Protein AF-A0A498Q688-F1 (afdb_monomer)

Foldseek 3Di:
DCVPLQWDDKDKDWDFDDDPDTPDIDIDMDIHHPDPVSVVVVVVVVVVVVQVQAQDWDWDQDPVRDIDIDGHHHDDDDD

Secondary structure (DSSP, 8-state):
--TTS---EEEEEEEE-SSS--S-EEEEEEEE-SSHHHHHHHHHHHHHHHHTTTT-EEEEE-TTS-EEEEE-----S--

Solvent-accessible surface area (backbone atoms only — not comparable to full-atom values): 5128 Å² total; per-residue (Å²): 131,66,80,92,62,65,60,77,48,76,51,72,52,76,51,64,60,88,69,97,65,63,94,51,77,45,78,51,72,53,73,42,45,91,42,71,68,53,47,50,50,51,48,50,54,49,50,58,54,48,59,77,46,37,68,35,74,46,80,46,71,47,97,86,69,54,71,47,80,48,74,40,60,75,82,79,90,80,128

Radius of gyration: 15.71 Å; Cα contacts (8 Å, |Δi|>4): 87; chains: 1; bounding box: 36×25×34 Å

Organism: NCBI:txid2341083

pLDDT: mean 94.03, std 5.16, range [74.62, 98.06]

InterPro domains:
  IPR026954 PknH-like extracellular domain [PF14032] (2-74)
  IPR038232 PknH-like extracellular domain superfamily [G3DSA:3.40.1000.70] (1-79)

Mean predicted aligned error: 4.0 Å

Nearest PDB structures (foldseek):
  4esq-assembly1_A  TM=9.763E-01  e=4.640E-06  Mycobacterium tuberculosis H37Rv
  7cu8-assembly1_B  TM=8.566E-01  e=6.196E-02  Mycobacterium tuberculosis H37Rv
  7o4x-assembly1_A  TM=4.146E-01  e=5.936E+00  Lentilactobacillus hilgardii ATCC 27305
  7old-assembly1_SV  TM=3.250E-01  e=9.193E+00  Thermochaetoides thermophila DSM 1495

Structure (mmCIF, N/CA/C/O backbone):
data_AF-A0A498Q688-F1
#
_entry.id   AF-A0A498Q688-F1
#
loop_
_atom_site.group_PDB
_atom_site.id
_atom_site.type_symbol
_atom_site.label_atom_id
_atom_site.label_alt_id
_atom_site.label_comp_id
_atom_site.label_asym_id
_atom_site.label_entity_id
_atom_site.label_seq_id
_atom_site.pdbx_PDB_ins_code
_atom_site.Cartn_x
_atom_site.Cartn_y
_atom_site.Cartn_z
_atom_site.occupancy
_atom_site.B_iso_or_equiv
_atom_site.auth_seq_id
_atom_site.auth_comp_id
_atom_site.auth_asym_id
_atom_site.auth_atom_id
_atom_site.pdbx_PDB_model_num
ATOM 1 N N . MET A 1 1 ? -0.646 6.759 2.788 1.00 74.81 1 MET A N 1
ATOM 2 C CA . MET A 1 1 ? -1.676 5.694 2.828 1.00 74.81 1 MET A CA 1
ATOM 3 C C . MET A 1 1 ? -2.150 5.409 4.250 1.00 74.81 1 MET A C 1
ATOM 5 O O . MET A 1 1 ? -3.322 5.636 4.495 1.00 74.81 1 MET A O 1
ATOM 9 N N . TYR A 1 2 ? -1.283 4.984 5.182 1.00 83.19 2 TYR A N 1
ATOM 10 C CA . TYR A 1 2 ? -1.700 4.607 6.549 1.00 83.19 2 TYR A CA 1
ATOM 11 C C . TYR A 1 2 ? -1.781 5.751 7.572 1.00 83.19 2 TYR A C 1
ATOM 13 O O . TYR A 1 2 ? -2.492 5.627 8.568 1.00 83.19 2 TYR A O 1
ATOM 21 N N . ALA A 1 3 ? -1.070 6.862 7.359 1.00 82.56 3 ALA A N 1
ATOM 22 C CA . ALA A 1 3 ? -1.153 8.017 8.253 1.00 82.56 3 ALA A CA 1
ATOM 23 C C . ALA A 1 3 ? -2.604 8.523 8.349 1.00 82.56 3 ALA A C 1
ATOM 25 O O . ALA A 1 3 ? -3.270 8.676 7.326 1.00 82.56 3 ALA A O 1
ATOM 26 N N . GLY A 1 4 ? -3.091 8.733 9.575 1.00 84.25 4 GLY A N 1
ATOM 27 C CA . GLY A 1 4 ? -4.471 9.157 9.842 1.00 84.25 4 GLY A CA 1
ATOM 28 C C . GLY A 1 4 ? -5.540 8.062 9.707 1.00 84.25 4 GLY A C 1
ATOM 29 O O . GLY A 1 4 ? -6.718 8.367 9.832 1.00 84.25 4 GLY A O 1
ATOM 30 N N . SER A 1 5 ? -5.165 6.799 9.465 1.00 86.06 5 SER A N 1
ATOM 31 C CA . SER A 1 5 ? -6.134 5.690 9.348 1.00 86.06 5 SER A CA 1
ATOM 32 C C . SER A 1 5 ? -6.613 5.106 10.682 1.00 86.06 5 SER A C 1
ATOM 34 O O . SER A 1 5 ? -7.574 4.345 10.683 1.00 86.06 5 SER A O 1
ATOM 36 N N . GLY A 1 6 ? -5.947 5.429 11.795 1.00 90.75 6 GLY A N 1
ATOM 37 C CA . GLY A 1 6 ? -6.221 4.825 13.105 1.00 90.75 6 GLY A CA 1
ATOM 38 C C . GLY A 1 6 ? -5.516 3.487 13.355 1.00 90.75 6 GLY A C 1
ATOM 39 O O . GLY A 1 6 ? -5.775 2.861 14.374 1.00 90.75 6 GLY A O 1
ATOM 40 N N . GLN A 1 7 ? -4.621 3.045 12.461 1.00 93.75 7 GLN A N 1
ATOM 41 C CA . GLN A 1 7 ? -3.774 1.872 12.713 1.00 93.75 7 GLN A CA 1
ATOM 42 C C . GLN A 1 7 ? -2.995 1.993 14.039 1.00 93.75 7 GLN A C 1
ATOM 44 O O . GLN A 1 7 ? -2.663 3.103 14.468 1.00 93.75 7 GLN A O 1
ATOM 49 N N . THR A 1 8 ? -2.654 0.853 14.641 1.00 96.44 8 THR A N 1
ATOM 50 C CA . THR A 1 8 ? -1.838 0.772 15.867 1.00 96.44 8 THR A CA 1
ATOM 51 C C . THR A 1 8 ? -0.469 0.138 15.650 1.00 96.44 8 THR A C 1
ATOM 53 O O . THR A 1 8 ? 0.460 0.415 16.407 1.00 96.44 8 THR A O 1
ATOM 56 N N . ALA A 1 9 ? -0.321 -0.713 14.632 1.00 95.81 9 ALA A N 1
ATOM 57 C CA . ALA A 1 9 ? 0.952 -1.328 14.284 1.00 95.81 9 ALA A CA 1
ATOM 58 C C . ALA A 1 9 ? 0.991 -1.753 12.814 1.00 95.81 9 ALA A C 1
ATOM 60 O O . ALA A 1 9 ? -0.032 -2.069 12.205 1.00 95.81 9 ALA A O 1
ATOM 61 N N . VAL A 1 10 ? 2.201 -1.825 12.260 1.00 95.94 10 VAL A N 1
ATOM 62 C CA . VAL A 1 10 ? 2.465 -2.344 10.915 1.00 95.94 10 VAL A CA 1
ATOM 63 C C . VAL A 1 10 ? 3.658 -3.287 10.983 1.00 95.94 10 VAL A C 1
ATOM 65 O O . VAL A 1 10 ? 4.706 -2.927 11.518 1.00 95.94 10 VAL A O 1
ATOM 68 N N . ARG A 1 11 ? 3.527 -4.475 10.391 1.00 96.81 11 ARG A N 1
ATOM 69 C CA . ARG A 1 11 ? 4.651 -5.379 10.125 1.00 96.81 11 ARG A CA 1
ATOM 70 C C . ARG A 1 11 ? 4.736 -5.627 8.629 1.00 96.81 11 ARG A C 1
ATOM 72 O O . ARG A 1 11 ? 3.763 -6.080 8.038 1.00 96.81 11 ARG A O 1
ATOM 79 N N . ALA A 1 12 ? 5.887 -5.343 8.028 1.00 96.94 12 ALA A N 1
ATOM 80 C CA . ALA A 1 12 ? 6.090 -5.447 6.588 1.00 96.94 12 ALA A CA 1
ATOM 81 C C . ALA A 1 12 ? 7.375 -6.205 6.253 1.00 96.94 12 ALA A C 1
ATOM 83 O O . ALA A 1 12 ? 8.336 -6.183 7.021 1.00 96.94 12 ALA A O 1
ATOM 84 N N . GLN A 1 13 ? 7.386 -6.844 5.088 1.00 97.94 13 GLN A N 1
ATOM 85 C CA . GLN A 1 13 ? 8.576 -7.446 4.504 1.00 97.94 13 GLN A CA 1
ATOM 86 C C . GLN A 1 13 ? 8.576 -7.285 2.987 1.00 97.94 13 G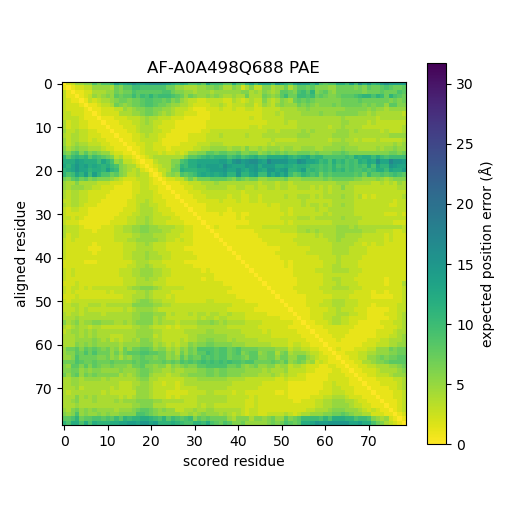LN A C 1
ATOM 88 O O . GLN A 1 13 ? 7.524 -7.225 2.345 1.00 97.94 13 GLN A O 1
ATOM 93 N N . VAL A 1 14 ? 9.780 -7.226 2.431 1.00 96.56 14 VAL A N 1
ATOM 94 C CA . VAL A 1 14 ? 10.027 -7.173 0.993 1.00 96.56 14 VAL A CA 1
ATOM 95 C C . VAL A 1 14 ? 10.924 -8.349 0.635 1.00 96.56 14 VAL A C 1
ATOM 97 O O . VAL A 1 14 ? 11.953 -8.551 1.276 1.00 96.56 14 VAL A O 1
ATOM 100 N N . LEU A 1 15 ? 10.518 -9.125 -0.367 1.00 95.88 15 LEU A N 1
ATOM 101 C CA . LEU A 1 15 ? 11.189 -10.338 -0.825 1.00 95.88 15 LEU A CA 1
ATOM 102 C C . LEU A 1 15 ? 11.478 -10.228 -2.325 1.00 95.88 15 LEU A C 1
ATOM 104 O O . LEU A 1 15 ? 10.637 -9.747 -3.087 1.00 95.88 15 LEU A O 1
ATOM 108 N N . TYR A 1 16 ? 12.670 -10.653 -2.730 1.00 95.88 16 TYR A N 1
ATOM 109 C CA . TYR A 1 16 ? 13.145 -10.678 -4.115 1.00 95.88 16 TYR A CA 1
ATOM 110 C C . TYR A 1 16 ? 14.365 -11.606 -4.220 1.00 95.88 16 TYR A C 1
ATOM 112 O O . TYR A 1 16 ? 15.007 -11.893 -3.204 1.00 95.88 16 TYR A O 1
ATOM 120 N N . GLU A 1 17 ? 14.704 -12.066 -5.424 1.00 93.50 17 GLU A N 1
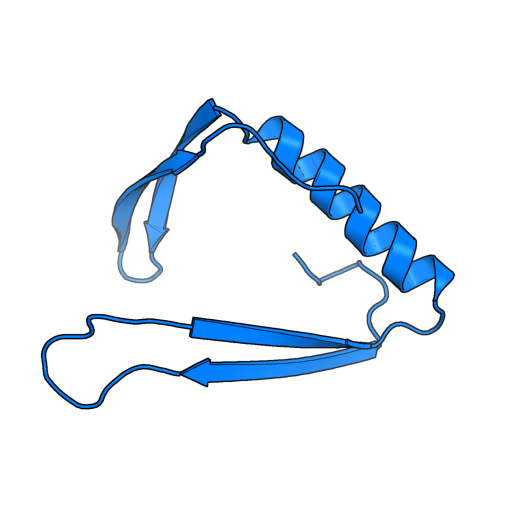ATOM 121 C CA . GLU A 1 17 ? 15.878 -12.914 -5.650 1.00 93.50 17 GLU A CA 1
ATOM 122 C C . GLU A 1 17 ? 17.206 -12.168 -5.475 1.00 93.50 17 GLU A C 1
ATOM 124 O O . GLU A 1 17 ? 17.341 -10.982 -5.784 1.00 93.50 17 GLU A O 1
ATOM 129 N N . LEU A 1 18 ? 18.231 -12.894 -5.021 1.00 88.06 18 LEU A N 1
ATOM 130 C CA . LEU A 1 18 ? 19.601 -12.392 -5.022 1.00 88.06 18 LEU A CA 1
ATOM 131 C C . LEU A 1 18 ? 20.161 -12.400 -6.449 1.00 88.06 18 LEU A C 1
ATOM 133 O O . LEU A 1 18 ? 20.022 -13.384 -7.169 1.00 88.06 18 LEU A O 1
ATOM 137 N N . GLY A 1 19 ? 20.849 -11.326 -6.828 1.00 85.69 19 GLY A N 1
ATOM 138 C CA . GLY A 1 19 ? 21.471 -11.186 -8.142 1.00 85.69 19 GLY A CA 1
ATOM 139 C C . GLY A 1 19 ? 21.197 -9.824 -8.786 1.00 85.69 19 GLY A C 1
ATOM 140 O O . GLY A 1 19 ? 20.470 -9.001 -8.223 1.00 85.69 19 GLY A O 1
ATOM 141 N N . PRO A 1 20 ? 21.809 -9.556 -9.952 1.00 81.38 20 PRO A N 1
ATOM 142 C CA . PRO A 1 20 ? 21.664 -8.277 -10.647 1.00 81.38 20 PRO A CA 1
ATOM 143 C C . PRO A 1 20 ? 20.288 -8.097 -11.305 1.00 81.38 20 PRO A C 1
ATOM 145 O O . PRO A 1 20 ? 19.871 -6.963 -11.529 1.00 81.38 20 PRO A O 1
ATOM 148 N N . TYR A 1 21 ? 19.576 -9.193 -11.580 1.00 84.38 21 TYR A N 1
ATOM 149 C CA . TYR A 1 21 ? 18.248 -9.192 -12.188 1.00 84.38 21 TYR A CA 1
ATOM 150 C C . TYR A 1 21 ? 17.247 -9.814 -11.223 1.00 84.38 21 TYR A C 1
ATOM 152 O O . TYR A 1 21 ? 17.499 -10.878 -10.661 1.00 84.38 21 TYR A O 1
ATOM 160 N N . ARG A 1 22 ? 16.129 -9.120 -11.015 1.00 85.19 22 ARG A N 1
ATOM 161 C CA . ARG A 1 22 ? 15.026 -9.573 -10.167 1.00 85.19 22 ARG A CA 1
ATOM 162 C C . ARG A 1 22 ? 13.845 -9.847 -11.076 1.00 85.19 22 ARG A C 1
ATOM 164 O O . ARG A 1 22 ? 13.282 -8.904 -11.628 1.00 85.19 22 ARG A O 1
ATOM 171 N N . GLU A 1 23 ? 13.503 -11.116 -11.226 1.00 92.81 23 GLU A N 1
ATOM 172 C CA . GLU A 1 23 ? 12.309 -11.528 -11.968 1.00 92.81 23 GLU A CA 1
ATOM 173 C C . GLU A 1 23 ? 11.053 -11.302 -11.121 1.00 92.81 23 GLU A C 1
ATOM 175 O O . GLU A 1 23 ? 10.000 -10.940 -11.646 1.00 92.81 23 GLU A O 1
ATOM 180 N N . HIS A 1 24 ? 11.171 -11.435 -9.793 1.00 94.62 24 HIS A N 1
ATOM 181 C CA . HIS A 1 24 ? 10.054 -11.254 -8.881 1.00 94.62 24 HIS A CA 1
ATOM 182 C C . HIS A 1 24 ? 10.365 -10.235 -7.784 1.00 94.62 24 HIS A C 1
ATOM 184 O O . HIS A 1 24 ? 11.477 -10.086 -7.274 1.00 94.62 24 HIS A O 1
ATOM 190 N N . PHE A 1 25 ? 9.322 -9.513 -7.390 1.00 93.88 25 PHE A N 1
ATOM 191 C CA . PHE A 1 25 ? 9.367 -8.578 -6.281 1.00 93.88 25 PHE A CA 1
ATOM 192 C C . PHE A 1 25 ? 8.042 -8.635 -5.534 1.00 93.88 25 PHE A C 1
ATOM 194 O O . PHE A 1 25 ? 6.984 -8.380 -6.109 1.00 93.88 25 PHE A O 1
ATOM 201 N N . VAL A 1 26 ? 8.097 -8.946 -4.240 1.00 96.25 26 VAL A N 1
ATOM 202 C CA . VAL A 1 26 ? 6.912 -9.037 -3.387 1.00 96.25 26 VAL A CA 1
ATOM 203 C C . VAL A 1 26 ? 7.090 -8.131 -2.181 1.00 96.25 26 VAL A C 1
ATOM 205 O O . VAL A 1 26 ? 7.952 -8.363 -1.336 1.00 96.25 26 VAL A O 1
ATOM 208 N N . GLY A 1 27 ? 6.238 -7.117 -2.072 1.00 96.06 27 GLY A N 1
ATOM 209 C CA . GLY A 1 27 ? 6.016 -6.388 -0.827 1.00 96.06 27 GLY A CA 1
ATOM 210 C C . GLY A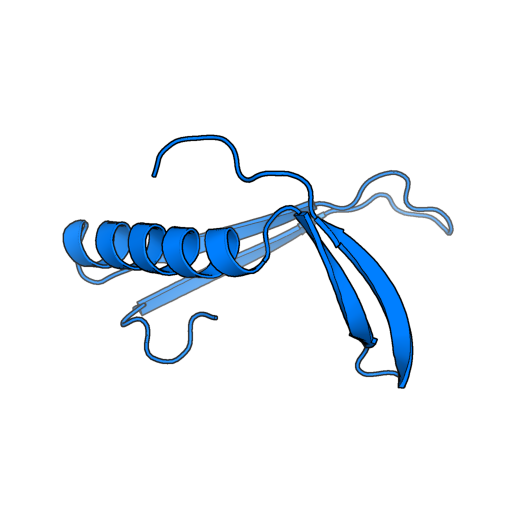 1 27 ? 4.754 -6.908 -0.151 1.00 96.06 27 GLY A C 1
ATOM 211 O O . GLY A 1 27 ? 3.702 -6.958 -0.782 1.00 96.06 27 GLY A O 1
ATOM 212 N N . GLN A 1 28 ? 4.837 -7.277 1.125 1.00 97.06 28 GLN A N 1
ATOM 213 C CA . GLN A 1 28 ? 3.674 -7.706 1.906 1.00 97.06 28 GLN A CA 1
ATOM 214 C C . GLN A 1 28 ? 3.702 -7.096 3.305 1.00 97.06 28 GLN A C 1
ATOM 216 O O . GLN A 1 28 ? 4.771 -6.891 3.886 1.00 97.06 28 GLN A O 1
ATOM 221 N N . ALA A 1 29 ? 2.523 -6.796 3.845 1.00 96.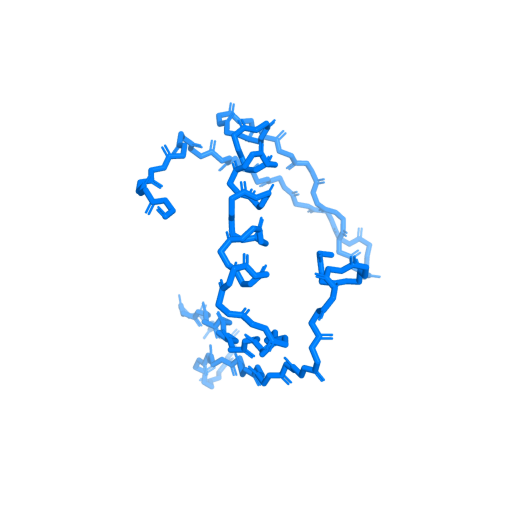69 29 ALA A N 1
ATOM 222 C CA . ALA A 1 29 ? 2.380 -6.204 5.165 1.00 96.69 29 ALA A CA 1
ATOM 223 C C . ALA A 1 29 ? 1.083 -6.648 5.847 1.00 96.69 29 ALA A C 1
ATOM 225 O O . ALA A 1 29 ? 0.069 -6.853 5.186 1.00 96.69 29 ALA A O 1
ATOM 226 N N . ALA A 1 30 ? 1.124 -6.731 7.175 1.00 96.69 30 ALA A N 1
ATOM 227 C CA . ALA A 1 30 ? -0.041 -6.851 8.040 1.00 96.69 30 ALA A CA 1
ATOM 228 C C . ALA A 1 30 ? -0.162 -5.581 8.891 1.00 96.69 30 ALA A C 1
ATOM 230 O O . ALA A 1 30 ? 0.838 -5.080 9.417 1.00 96.69 30 ALA A O 1
ATOM 231 N N . VAL A 1 31 ? -1.382 -5.057 9.010 1.00 96.88 31 VAL A N 1
ATOM 232 C CA . VAL A 1 31 ? -1.672 -3.800 9.710 1.00 96.88 31 VAL A CA 1
ATOM 233 C C . VAL A 1 31 ? -2.715 -4.058 10.783 1.00 96.88 31 VAL A C 1
ATOM 235 O O . VAL A 1 31 ? -3.793 -4.570 10.489 1.00 96.88 31 VAL A O 1
ATOM 238 N N . ALA A 1 32 ? -2.379 -3.712 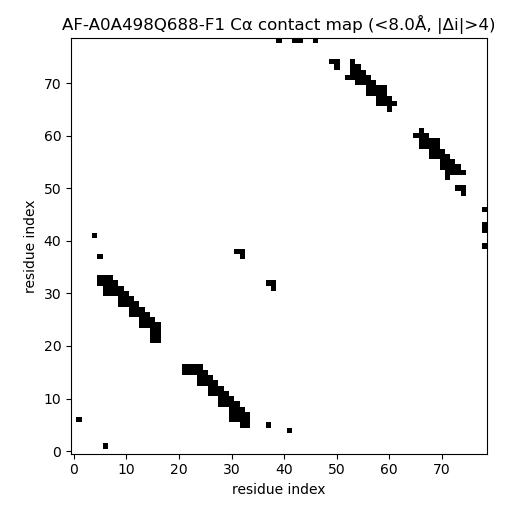12.020 1.00 97.75 32 ALA A N 1
ATOM 239 C CA . ALA A 1 32 ? -3.281 -3.821 13.152 1.00 97.75 32 ALA A CA 1
ATOM 240 C C . ALA A 1 32 ? -4.118 -2.546 13.291 1.00 97.75 32 ALA A C 1
ATOM 242 O O . ALA A 1 32 ? -3.604 -1.432 13.152 1.00 97.75 32 ALA A O 1
ATOM 243 N N . PHE A 1 33 ? -5.396 -2.731 13.606 1.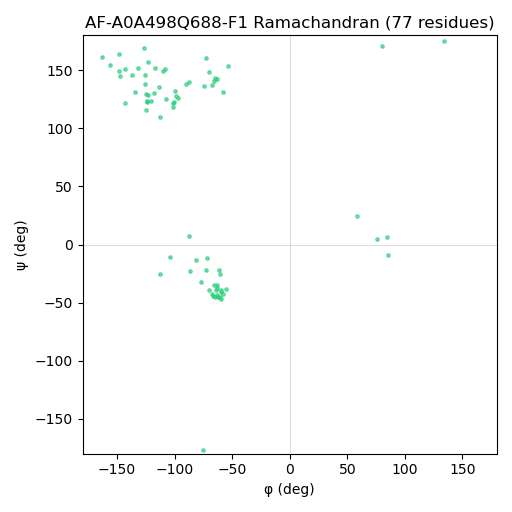00 97.81 33 PHE A N 1
ATOM 244 C CA . PHE A 1 33 ? -6.338 -1.675 13.960 1.00 97.81 33 PHE A CA 1
ATOM 245 C C . PHE A 1 33 ? -6.939 -1.973 15.341 1.00 97.81 33 PHE A C 1
ATOM 247 O O . PHE A 1 33 ? -6.954 -3.139 15.745 1.00 97.81 33 PHE A O 1
ATOM 254 N N . PRO A 1 34 ? -7.445 -0.958 16.063 1.00 97.56 34 PRO A N 1
ATOM 255 C CA . PRO A 1 34 ? -8.085 -1.159 17.363 1.00 97.56 34 PRO A CA 1
ATOM 256 C C . PRO A 1 34 ? -9.318 -2.073 17.308 1.00 97.56 34 PRO A C 1
ATOM 258 O O . PRO A 1 34 ? -9.644 -2.714 18.305 1.00 97.56 34 PRO A O 1
ATOM 261 N N . SER A 1 35 ? -9.992 -2.168 16.156 1.00 97.69 35 SER A N 1
ATOM 262 C CA . SER A 1 35 ? -11.129 -3.070 15.946 1.00 97.69 35 SER A CA 1
ATOM 263 C C . SER A 1 35 ? -11.242 -3.574 14.502 1.00 97.69 35 SER A C 1
ATOM 265 O O . SER A 1 35 ? -10.664 -3.008 13.568 1.00 97.69 35 SER A O 1
ATOM 267 N N . ALA A 1 36 ? -12.030 -4.638 14.312 1.00 97.69 36 ALA A N 1
ATOM 268 C CA . ALA A 1 36 ? -12.339 -5.189 12.992 1.00 97.69 36 ALA A CA 1
ATOM 269 C C . ALA A 1 36 ? -13.111 -4.198 12.100 1.00 97.69 36 ALA A C 1
ATOM 271 O O . ALA A 1 36 ? -12.866 -4.138 10.893 1.00 97.69 36 ALA A O 1
ATOM 272 N N . ASP A 1 37 ? -13.991 -3.383 12.686 1.00 97.44 37 ASP A N 1
ATOM 273 C CA . ASP A 1 37 ? -14.750 -2.363 11.955 1.00 97.44 37 ASP A CA 1
ATOM 274 C C . ASP A 1 37 ? -13.825 -1.291 11.374 1.00 97.44 37 ASP A C 1
ATOM 276 O O . ASP A 1 37 ? -13.999 -0.850 10.237 1.00 97.44 37 ASP A O 1
ATOM 280 N N . GLU A 1 38 ? -12.790 -0.899 12.116 1.00 96.69 38 GLU A N 1
ATOM 281 C CA . GLU A 1 38 ? -11.811 0.077 11.641 1.00 96.69 38 GLU A CA 1
ATOM 282 C C . GLU A 1 38 ? -10.919 -0.481 10.536 1.00 96.69 38 GLU A C 1
ATOM 284 O O . GLU A 1 38 ? -10.673 0.216 9.547 1.00 96.69 38 GLU A O 1
ATOM 289 N N . ALA A 1 39 ? -10.509 -1.746 10.654 1.00 97.00 39 ALA A N 1
ATOM 290 C CA . ALA A 1 39 ? -9.810 -2.443 9.581 1.00 97.00 39 ALA A CA 1
ATOM 291 C C . ALA A 1 39 ? -10.681 -2.517 8.312 1.00 97.00 39 ALA A C 1
ATOM 293 O O . ALA A 1 39 ? -10.228 -2.155 7.2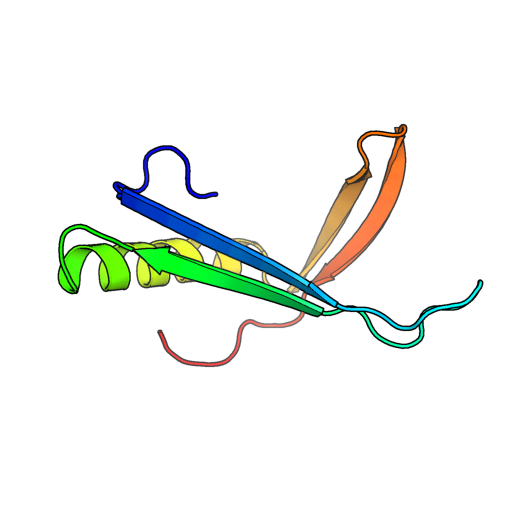24 1.00 97.00 39 ALA A O 1
ATOM 294 N N . SER A 1 40 ? -11.954 -2.895 8.454 1.00 97.00 40 SER A N 1
ATOM 295 C CA . SER A 1 40 ? -12.906 -2.993 7.338 1.00 97.00 40 SER A CA 1
ATOM 296 C C . SER A 1 40 ? -13.135 -1.634 6.674 1.00 97.00 40 SER A C 1
ATOM 298 O O . SER A 1 40 ? -13.044 -1.501 5.451 1.00 97.00 40 SER A O 1
ATOM 300 N N . ARG A 1 41 ? -13.332 -0.581 7.475 1.00 95.88 41 ARG A N 1
ATOM 301 C CA . ARG A 1 41 ? -13.470 0.800 6.995 1.00 95.88 41 ARG A CA 1
ATOM 302 C C . ARG A 1 41 ? -12.228 1.266 6.236 1.00 95.88 41 ARG A C 1
ATOM 304 O O . ARG A 1 41 ? -12.352 1.952 5.221 1.00 95.88 41 ARG A O 1
ATOM 311 N N . PHE A 1 42 ? -11.029 0.896 6.686 1.00 96.06 42 PHE A N 1
ATOM 312 C CA . PHE A 1 42 ? -9.793 1.218 5.973 1.00 96.06 42 PHE A CA 1
ATOM 313 C C . PHE A 1 42 ? -9.733 0.564 4.583 1.00 96.06 42 PHE A C 1
ATOM 315 O O . PHE A 1 42 ? -9.376 1.239 3.609 1.00 96.06 42 PHE A O 1
ATOM 322 N N . VAL A 1 43 ? -10.120 -0.711 4.460 1.00 95.88 43 VAL A N 1
ATOM 323 C CA . VAL A 1 43 ? -10.150 -1.419 3.166 1.00 95.88 43 VAL A CA 1
ATOM 324 C C . VAL A 1 43 ? -11.207 -0.813 2.238 1.00 95.88 43 VAL A C 1
ATOM 326 O O . VAL A 1 43 ? -10.899 -0.517 1.083 1.00 95.88 43 VAL A O 1
ATOM 329 N N . GLN A 1 44 ? -12.409 -0.516 2.738 1.00 96.12 44 GLN A N 1
ATOM 330 C CA . GLN A 1 44 ? -13.470 0.132 1.951 1.00 96.12 44 GLN A CA 1
ATOM 331 C C . GLN A 1 44 ? -13.040 1.511 1.427 1.00 96.12 44 GLN A C 1
ATOM 333 O O . GLN A 1 44 ? -13.196 1.813 0.241 1.00 96.12 44 GLN A O 1
ATOM 338 N N . ASN A 1 45 ? -12.417 2.328 2.282 1.00 94.88 45 ASN A N 1
ATOM 339 C CA . ASN A 1 45 ? -11.872 3.628 1.888 1.00 94.88 45 ASN A CA 1
ATOM 340 C C . ASN A 1 45 ? -10.749 3.495 0.849 1.00 94.88 45 ASN A C 1
ATOM 342 O O . ASN A 1 45 ? -10.648 4.313 -0.068 1.00 94.88 45 ASN A O 1
ATOM 346 N N . SER A 1 46 ? -9.903 2.469 0.973 1.00 95.94 46 SER A N 1
ATOM 347 C CA . SER A 1 46 ? -8.847 2.171 -0.002 1.00 95.94 46 SER A CA 1
ATOM 348 C C . SER A 1 46 ? -9.440 1.774 -1.354 1.00 95.94 46 SER A C 1
ATOM 350 O O . SER A 1 46 ? -9.045 2.335 -2.375 1.00 95.94 46 SER A O 1
ATOM 352 N N . ALA A 1 47 ? -10.456 0.908 -1.363 1.00 96.06 47 ALA A N 1
ATOM 353 C CA . ALA A 1 47 ? -11.162 0.509 -2.576 1.00 96.06 47 ALA A CA 1
ATOM 354 C C . ALA A 1 47 ? -11.817 1.706 -3.284 1.00 96.06 47 ALA A C 1
ATOM 356 O O . ALA A 1 47 ? -11.723 1.824 -4.505 1.00 96.06 47 ALA A O 1
ATOM 357 N N . GLY A 1 48 ? -12.420 2.636 -2.532 1.00 94.94 48 GLY A N 1
ATOM 358 C CA . GLY A 1 48 ? -12.958 3.884 -3.085 1.00 94.94 48 GLY A CA 1
ATOM 359 C C . GLY A 1 48 ? -11.895 4.723 -3.803 1.00 94.94 48 GLY A C 1
ATOM 360 O O . GLY A 1 48 ? -12.128 5.206 -4.909 1.00 94.94 48 GLY A O 1
ATOM 361 N N . LYS A 1 49 ? -10.692 4.833 -3.228 1.00 94.75 49 LYS A N 1
ATOM 362 C CA . LYS A 1 49 ? -9.566 5.538 -3.864 1.00 94.75 49 LYS A CA 1
ATOM 363 C C . LYS A 1 49 ? -9.063 4.813 -5.111 1.00 94.75 49 LYS A C 1
ATOM 365 O O . LYS A 1 49 ? -8.814 5.463 -6.118 1.00 94.75 49 LYS A O 1
ATOM 370 N N . TRP A 1 50 ? -8.942 3.487 -5.072 1.00 96.00 50 TRP A N 1
ATOM 371 C CA . TRP A 1 50 ? -8.469 2.709 -6.221 1.00 96.00 50 TRP A CA 1
ATOM 372 C C . TRP A 1 50 ? -9.430 2.754 -7.406 1.00 96.00 50 TRP A C 1
ATOM 374 O O . TRP A 1 50 ? -8.971 2.830 -8.542 1.00 96.00 50 TRP A O 1
ATOM 384 N N . LYS A 1 51 ? -10.748 2.797 -7.165 1.00 95.44 51 LYS A N 1
ATOM 385 C CA . LYS A 1 51 ? -11.740 3.025 -8.231 1.00 95.44 51 LYS A CA 1
ATOM 386 C C . LYS A 1 51 ? -11.461 4.315 -9.003 1.00 95.44 51 LYS A C 1
ATOM 388 O O . LYS A 1 51 ? -11.562 4.315 -10.224 1.00 95.44 51 LYS A O 1
ATOM 393 N N . ASN A 1 52 ? -11.026 5.373 -8.316 1.00 94.56 52 ASN A N 1
ATOM 394 C CA . ASN A 1 52 ? -10.677 6.647 -8.951 1.00 94.56 52 ASN A CA 1
ATOM 395 C C . ASN A 1 52 ? -9.371 6.595 -9.759 1.00 94.56 52 ASN A C 1
ATOM 397 O O . ASN A 1 52 ? -9.097 7.535 -10.495 1.00 94.56 52 ASN A O 1
ATOM 401 N N . CYS A 1 53 ? -8.568 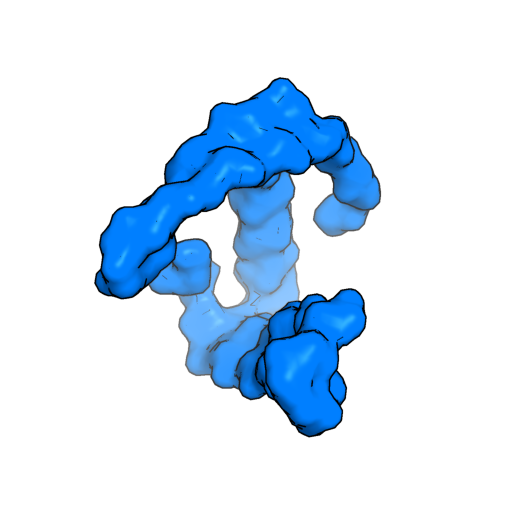5.535 -9.626 1.00 96.12 53 CYS A N 1
ATOM 402 C CA . CYS A 1 53 ? -7.340 5.313 -10.396 1.00 96.12 53 CYS A CA 1
ATOM 403 C C . CYS A 1 53 ? -7.510 4.266 -11.510 1.00 96.12 53 CYS A C 1
ATOM 405 O O . CYS A 1 53 ? -6.610 4.100 -12.331 1.00 96.12 53 CYS A O 1
ATOM 407 N N . ALA A 1 54 ? -8.624 3.531 -11.530 1.00 96.81 54 ALA A N 1
ATOM 408 C CA . ALA A 1 54 ? -8.849 2.443 -12.474 1.00 96.81 54 ALA A CA 1
ATOM 409 C C . ALA A 1 54 ? -8.881 2.948 -13.927 1.00 96.81 54 ALA A C 1
ATOM 411 O O . ALA A 1 54 ? -9.430 4.014 -14.208 1.00 96.81 54 ALA A O 1
ATOM 412 N N . ASN A 1 55 ? -8.325 2.156 -14.850 1.00 97.31 55 ASN A N 1
ATOM 413 C CA . ASN A 1 55 ? -8.238 2.463 -16.287 1.00 97.31 55 ASN A CA 1
ATOM 414 C C . ASN A 1 55 ? -7.486 3.766 -16.624 1.00 97.31 55 ASN A C 1
ATOM 416 O O . ASN A 1 55 ? -7.718 4.361 -17.676 1.00 97.31 55 ASN A O 1
ATOM 420 N N . GLN A 1 56 ? -6.590 4.224 -15.745 1.00 97.50 56 GLN A N 1
ATOM 421 C CA . GLN A 1 56 ? -5.791 5.433 -15.955 1.00 97.50 56 GLN A CA 1
ATOM 422 C C . GLN A 1 56 ? -4.300 5.119 -16.024 1.00 97.50 56 GLN A C 1
ATOM 424 O O . GLN A 1 56 ? -3.810 4.185 -15.387 1.00 97.50 56 GLN A O 1
ATOM 429 N N . THR A 1 57 ? -3.565 5.957 -16.756 1.00 98.06 57 THR A N 1
ATOM 430 C CA . THR A 1 57 ? -2.102 5.981 -16.708 1.00 98.06 57 THR A CA 1
ATOM 431 C C . THR A 1 57 ? -1.628 7.139 -15.843 1.00 98.06 57 THR A C 1
ATOM 433 O O . THR A 1 57 ? -1.904 8.297 -16.153 1.00 98.06 57 THR A O 1
ATOM 436 N N . VAL A 1 58 ? -0.859 6.838 -14.800 1.00 96.38 58 VAL A N 1
ATOM 437 C CA . VAL A 1 58 ? -0.250 7.833 -13.910 1.00 96.38 58 VAL A CA 1
ATOM 438 C C . VAL A 1 58 ? 1.257 7.908 -14.130 1.00 96.38 58 VAL A C 1
ATOM 440 O O . VAL A 1 58 ? 1.892 6.919 -14.498 1.00 96.38 58 VAL A O 1
ATOM 443 N N . THR A 1 59 ? 1.845 9.074 -13.879 1.00 97.69 59 THR A N 1
ATOM 444 C CA . THR A 1 59 ? 3.302 9.233 -13.811 1.00 97.69 59 THR A CA 1
ATOM 445 C C . THR A 1 59 ? 3.734 9.180 -12.350 1.00 97.69 59 THR A C 1
ATOM 447 O O . THR A 1 59 ? 3.228 9.934 -11.523 1.00 97.69 59 THR A O 1
ATOM 450 N N . VAL A 1 60 ? 4.677 8.296 -12.039 1.00 96.31 60 VAL A N 1
ATOM 451 C CA . VAL A 1 60 ? 5.302 8.157 -10.723 1.00 96.31 60 VAL A CA 1
ATOM 452 C C . VAL A 1 60 ? 6.720 8.697 -10.811 1.00 96.31 60 VAL A C 1
ATOM 454 O O . VAL A 1 60 ? 7.499 8.246 -11.650 1.00 96.31 60 VAL A O 1
ATOM 457 N N . THR A 1 61 ? 7.055 9.636 -9.933 1.00 96.50 61 THR A N 1
ATOM 458 C CA . THR A 1 61 ? 8.427 10.115 -9.740 1.00 96.50 61 THR A CA 1
ATOM 459 C C . THR A 1 61 ? 8.991 9.454 -8.491 1.00 96.50 61 THR A C 1
ATOM 461 O O . THR A 1 61 ? 8.441 9.608 -7.400 1.00 96.50 61 THR A O 1
ATOM 464 N N . LEU A 1 62 ? 10.060 8.682 -8.660 1.00 92.31 62 LEU A N 1
ATOM 465 C CA . LEU A 1 62 ? 10.782 8.041 -7.571 1.00 92.31 62 LEU A CA 1
ATOM 466 C C .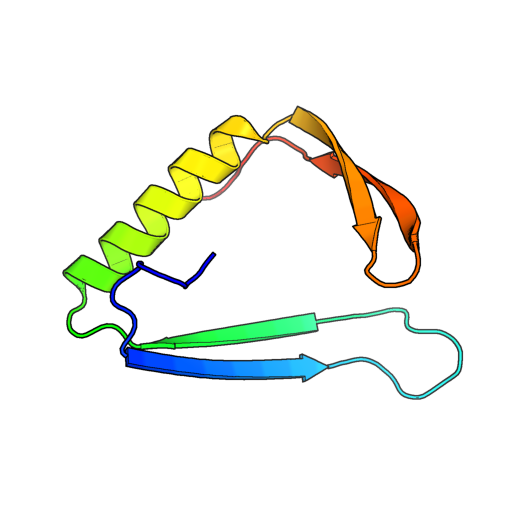 LEU A 1 62 ? 11.594 9.080 -6.792 1.00 92.31 62 LEU A C 1
ATOM 468 O O . LEU A 1 62 ? 11.896 10.164 -7.288 1.00 92.31 62 LEU A O 1
ATOM 472 N N . SER A 1 63 ? 11.981 8.735 -5.566 1.00 91.31 63 SER A N 1
ATOM 473 C CA . SER A 1 63 ? 12.754 9.628 -4.693 1.00 91.31 63 SER A CA 1
ATOM 474 C C . SER A 1 63 ? 14.120 10.020 -5.264 1.00 91.31 63 SER A C 1
ATOM 476 O O . SER A 1 63 ? 14.671 11.038 -4.865 1.00 91.31 63 SER A O 1
ATOM 478 N N . ASP A 1 64 ? 14.664 9.232 -6.193 1.00 94.12 64 ASP A N 1
ATOM 479 C CA . ASP A 1 64 ? 15.908 9.526 -6.914 1.00 94.12 64 ASP A CA 1
ATOM 480 C C . ASP A 1 64 ? 15.699 10.376 -8.185 1.00 94.12 64 ASP A C 1
ATOM 482 O O . ASP A 1 64 ? 16.628 10.572 -8.964 1.00 94.12 64 ASP A O 1
ATOM 486 N N . GLY A 1 65 ? 14.480 10.879 -8.408 1.00 95.00 65 GLY A N 1
ATOM 487 C CA . GLY A 1 65 ? 14.122 11.748 -9.528 1.00 95.00 65 GLY A CA 1
ATOM 488 C C . GLY A 1 65 ? 13.757 11.014 -10.819 1.00 95.00 65 GLY A C 1
ATOM 489 O O . GLY A 1 65 ? 13.240 11.644 -11.744 1.00 95.00 65 GLY A O 1
ATOM 490 N N . ARG A 1 66 ? 13.959 9.692 -10.906 1.00 96.69 66 ARG A N 1
ATOM 491 C CA . ARG A 1 66 ? 13.524 8.918 -12.076 1.00 96.69 66 ARG A CA 1
ATOM 492 C C . ARG A 1 66 ? 12.004 8.908 -12.168 1.00 96.69 66 ARG A C 1
ATOM 494 O O . ARG A 1 66 ? 11.309 8.768 -11.164 1.00 96.69 66 ARG A O 1
ATOM 501 N N . THR A 1 67 ? 11.482 9.015 -13.384 1.00 97.44 67 THR A N 1
ATOM 502 C CA . THR A 1 67 ? 10.039 8.968 -13.641 1.00 97.44 67 THR A CA 1
ATOM 503 C C . THR A 1 67 ? 9.653 7.688 -14.370 1.00 97.44 67 THR A C 1
ATOM 505 O O . THR A 1 67 ? 10.437 7.106 -15.119 1.00 97.44 67 THR A O 1
ATOM 508 N N . SER A 1 68 ? 8.443 7.197 -14.124 1.00 96.12 68 SER A N 1
ATOM 509 C CA . SER A 1 68 ? 7.891 6.011 -14.783 1.00 96.12 68 SER A CA 1
ATOM 510 C C . SER A 1 68 ? 6.384 6.150 -14.947 1.00 96.12 68 SER A C 1
ATOM 512 O O . SER A 1 68 ? 5.711 6.718 -14.089 1.00 96.12 68 SER A O 1
ATOM 514 N N . ARG A 1 69 ? 5.837 5.633 -16.050 1.00 97.69 69 ARG A N 1
ATOM 515 C CA . ARG A 1 69 ? 4.393 5.635 -16.312 1.00 97.69 69 ARG A CA 1
ATOM 516 C C . ARG A 1 69 ? 3.802 4.275 -15.973 1.00 97.69 69 ARG A C 1
ATOM 518 O O . ARG A 1 69 ? 4.330 3.258 -16.405 1.00 97.69 69 ARG A O 1
ATOM 525 N N . TRP A 1 70 ? 2.698 4.282 -15.239 1.00 97.06 70 TRP A N 1
ATOM 526 C CA . TRP A 1 70 ? 1.993 3.085 -14.794 1.00 97.06 70 TRP A CA 1
ATOM 527 C C . TRP A 1 70 ? 0.550 3.143 -15.260 1.00 97.06 70 TRP A C 1
ATOM 529 O O . TRP A 1 70 ? -0.154 4.096 -14.935 1.00 97.06 70 TRP A O 1
ATOM 539 N N . THR A 1 71 ? 0.115 2.139 -16.017 1.00 97.94 71 THR A N 1
ATOM 540 C CA . THR A 1 71 ? -1.276 2.010 -16.464 1.00 97.94 71 THR A CA 1
ATOM 541 C C . THR A 1 71 ? -1.997 1.008 -15.581 1.00 97.94 71 THR A C 1
ATOM 543 O O . THR A 1 71 ? -1.584 -0.146 -15.488 1.00 97.94 71 THR A O 1
ATOM 546 N N . PHE A 1 72 ? -3.080 1.444 -14.946 1.00 97.31 72 PHE A N 1
ATOM 547 C CA . PHE A 1 72 ? -3.936 0.583 -14.144 1.00 97.31 72 PHE A CA 1
ATOM 548 C C . PHE A 1 72 ? -5.051 -0.013 -14.995 1.00 97.31 72 PHE A C 1
ATOM 550 O O . PHE A 1 72 ? -5.683 0.687 -15.784 1.00 97.31 72 PHE A O 1
ATOM 557 N N . ALA A 1 73 ? -5.324 -1.298 -14.791 1.00 97.50 73 ALA A N 1
ATOM 558 C CA . ALA A 1 73 ? -6.514 -1.947 -15.324 1.00 97.50 73 ALA A CA 1
ATOM 559 C C . ALA A 1 73 ? -7.771 -1.551 -14.523 1.00 97.50 73 ALA A C 1
ATOM 561 O O . ALA A 1 73 ? -7.723 -0.743 -13.587 1.00 97.50 73 ALA A O 1
ATOM 562 N N . SER A 1 74 ? -8.909 -2.140 -14.887 1.00 96.31 74 SER A N 1
ATOM 563 C CA . SER A 1 74 ? -10.130 -2.058 -14.086 1.00 96.31 74 SER A CA 1
ATOM 564 C C . SER A 1 74 ? -9.938 -2.754 -12.738 1.00 96.31 74 SER A C 1
ATOM 566 O O . SER A 1 74 ? -9.278 -3.790 -12.654 1.00 96.31 74 SER A O 1
ATOM 568 N N . LEU A 1 75 ? -10.525 -2.190 -11.680 1.00 94.69 75 LEU A N 1
ATOM 569 C CA . LEU A 1 75 ? -10.481 -2.785 -10.345 1.00 94.69 75 LEU A CA 1
ATOM 570 C C . LEU A 1 75 ? -11.283 -4.098 -10.312 1.00 94.69 75 LEU A C 1
ATOM 572 O O . LEU A 1 75 ? -12.393 -4.153 -10.839 1.00 94.69 75 LEU A O 1
ATOM 576 N N . ASN A 1 76 ? -10.739 -5.126 -9.661 1.00 95.81 76 ASN A N 1
ATOM 577 C CA . ASN A 1 76 ? -11.377 -6.428 -9.462 1.00 95.81 76 ASN A CA 1
ATOM 578 C C . ASN A 1 76 ? -11.402 -6.827 -7.969 1.00 95.81 76 ASN A C 1
ATOM 580 O O . ASN A 1 76 ? -10.768 -6.181 -7.134 1.00 95.81 76 ASN A O 1
ATOM 584 N N . GLY A 1 77 ? -12.158 -7.882 -7.641 1.00 92.94 77 GLY A N 1
ATOM 585 C CA . GLY A 1 77 ? -12.367 -8.350 -6.264 1.00 92.94 77 GLY A CA 1
ATOM 586 C C . GLY A 1 77 ? -13.414 -7.546 -5.481 1.00 92.94 77 GLY A C 1
ATOM 587 O O . GLY A 1 77 ? -13.902 -6.510 -5.935 1.00 92.94 77 GLY A O 1
ATOM 588 N N . THR A 1 78 ? -13.773 -8.042 -4.296 1.00 85.12 78 THR A N 1
ATOM 589 C CA . THR A 1 78 ? -14.700 -7.384 -3.362 1.00 85.12 78 THR A CA 1
ATOM 590 C C . THR A 1 78 ? -14.028 -7.210 -1.998 1.00 85.12 78 THR A C 1
ATOM 592 O O . THR A 1 78 ? -13.464 -8.190 -1.509 1.00 85.12 78 THR A O 1
ATOM 595 N N . PRO A 1 79 ? -14.052 -5.995 -1.416 1.00 74.62 79 PRO A N 1
ATOM 596 C CA . PRO A 1 79 ? -13.605 -5.732 -0.047 1.00 74.62 79 PRO A CA 1
ATOM 597 C C . PRO A 1 79 ? -14.337 -6.552 1.012 1.00 74.62 79 PRO A C 1
ATOM 599 O O . PRO A 1 79 ? -15.545 -6.811 0.809 1.00 74.62 79 PRO A O 1
#

Sequence (79 aa):
MYAGSGQTAVRAQVLYELGPYREHFVGQAAVAFPSADEASRFVQNSAGKWKNCANQTVTVTLSDGRTSRWTFASLNGTP